Protein AF-A0A4P8RDY7-F1 (afdb_monomer)

Structure (mmCIF, N/CA/C/O backbone):
data_AF-A0A4P8RDY7-F1
#
_entry.id   AF-A0A4P8RDY7-F1
#
loop_
_atom_site.group_PDB
_atom_site.id
_atom_site.type_symbol
_atom_site.label_atom_id
_atom_site.label_alt_id
_atom_site.label_comp_id
_atom_site.label_asym_id
_atom_site.label_entity_id
_atom_site.label_seq_id
_atom_site.pdbx_PDB_ins_code
_atom_site.Cartn_x
_atom_site.Cartn_y
_atom_site.Cartn_z
_atom_site.occupancy
_atom_site.B_iso_or_equiv
_atom_site.auth_seq_id
_atom_site.auth_comp_id
_atom_site.auth_asym_id
_atom_site.auth_atom_id
_atom_site.pdbx_PDB_model_num
ATOM 1 N N . MET A 1 1 ? -12.436 -9.419 9.525 1.00 84.31 1 MET A N 1
ATOM 2 C CA . MET A 1 1 ? -11.396 -9.174 10.546 1.00 84.31 1 MET A CA 1
ATOM 3 C C . MET A 1 1 ? -10.817 -7.815 10.219 1.00 84.31 1 MET A C 1
ATOM 5 O O . MET A 1 1 ? -10.562 -7.610 9.040 1.00 84.31 1 MET A O 1
ATOM 9 N N . ASN A 1 2 ? -10.721 -6.899 11.181 1.00 93.75 2 ASN A N 1
ATOM 10 C CA . ASN A 1 2 ? -10.199 -5.550 10.924 1.00 93.75 2 ASN A CA 1
ATOM 11 C C . ASN A 1 2 ? -8.663 -5.511 11.076 1.00 93.75 2 ASN A C 1
ATOM 13 O O . ASN A 1 2 ? -8.041 -6.533 11.393 1.00 93.75 2 ASN A O 1
ATOM 17 N N . ALA A 1 3 ? -8.035 -4.361 10.834 1.00 96.31 3 ALA A N 1
ATOM 18 C CA . ALA A 1 3 ? -6.581 -4.230 10.882 1.00 96.31 3 ALA A CA 1
ATOM 19 C C . ALA A 1 3 ? -6.008 -4.421 12.287 1.00 96.31 3 ALA A C 1
ATOM 21 O O . ALA A 1 3 ? -4.951 -5.036 12.434 1.00 96.31 3 ALA A O 1
ATOM 22 N N . VAL A 1 4 ? -6.700 -3.940 13.321 1.00 97.19 4 VAL A N 1
ATOM 23 C CA . VAL A 1 4 ? -6.262 -4.092 14.717 1.00 97.19 4 VAL A CA 1
ATOM 24 C C . VAL A 1 4 ? -6.265 -5.564 15.138 1.00 97.19 4 VAL A C 1
ATOM 26 O O . VAL A 1 4 ? -5.291 -6.037 15.734 1.00 97.19 4 VAL A O 1
ATOM 29 N N . ASP A 1 5 ? -7.313 -6.310 14.779 1.00 97.19 5 ASP A N 1
ATOM 30 C CA . ASP A 1 5 ? -7.405 -7.752 15.011 1.00 97.19 5 ASP A CA 1
ATOM 31 C C . ASP A 1 5 ? -6.258 -8.485 14.306 1.00 97.19 5 ASP A C 1
ATOM 33 O O . ASP A 1 5 ? -5.585 -9.320 14.915 1.00 97.19 5 ASP A O 1
ATOM 37 N N . LEU A 1 6 ? -5.992 -8.148 13.038 1.00 97.06 6 LEU A N 1
ATOM 38 C CA . LEU A 1 6 ? -4.882 -8.732 12.289 1.00 97.06 6 LEU A CA 1
ATOM 39 C C . LEU A 1 6 ? -3.544 -8.419 12.967 1.00 97.06 6 LEU A C 1
ATOM 41 O O . LEU A 1 6 ? -2.770 -9.339 13.246 1.00 97.06 6 LEU A O 1
ATOM 45 N N . ALA A 1 7 ? -3.293 -7.151 13.300 1.00 96.25 7 ALA A N 1
ATOM 46 C CA . ALA A 1 7 ? -2.082 -6.721 13.984 1.00 96.25 7 ALA A CA 1
ATOM 47 C C . ALA A 1 7 ? -1.852 -7.518 15.271 1.00 96.25 7 ALA A C 1
ATOM 49 O O . ALA A 1 7 ? -0.739 -7.994 15.491 1.00 96.25 7 ALA A O 1
ATOM 50 N N . ALA A 1 8 ? -2.892 -7.758 16.079 1.00 96.62 8 ALA A N 1
ATOM 51 C CA . ALA A 1 8 ? -2.819 -8.558 17.307 1.00 96.62 8 ALA A CA 1
ATOM 52 C C . ALA A 1 8 ? -2.339 -10.010 17.084 1.00 96.62 8 ALA A C 1
ATOM 54 O O . ALA A 1 8 ? -1.744 -10.617 17.984 1.00 96.62 8 ALA A O 1
ATOM 55 N N . THR A 1 9 ? -2.549 -10.565 15.887 1.00 96.75 9 THR A N 1
ATOM 56 C CA . THR A 1 9 ? -2.136 -11.934 15.536 1.00 96.75 9 THR A CA 1
ATOM 57 C C . THR A 1 9 ? -0.706 -12.038 15.008 1.00 96.75 9 THR A C 1
ATOM 59 O O . THR A 1 9 ? -0.113 -13.110 15.132 1.00 96.75 9 THR A O 1
ATOM 62 N N . ILE A 1 10 ? -0.125 -10.949 14.491 1.00 95.44 10 ILE A N 1
ATOM 63 C CA . ILE A 1 10 ? 1.242 -10.928 13.948 1.00 95.44 10 ILE A CA 1
ATOM 64 C C . ILE A 1 10 ? 2.253 -11.292 15.046 1.00 95.44 10 ILE A C 1
ATOM 66 O O . ILE A 1 10 ? 2.178 -10.782 16.171 1.00 95.44 10 ILE A O 1
ATOM 70 N N . ARG A 1 11 ? 3.177 -12.211 14.736 1.00 94.00 11 ARG A N 1
ATOM 71 C CA . ARG A 1 11 ? 4.211 -12.727 15.660 1.00 94.00 11 ARG A CA 1
ATOM 72 C C . ARG A 1 11 ? 5.643 -12.458 15.206 1.00 94.00 11 ARG A C 1
ATOM 74 O O . ARG A 1 11 ? 6.556 -12.657 16.001 1.00 94.00 11 ARG A O 1
ATOM 81 N N . GLU A 1 12 ? 5.820 -12.020 13.968 1.00 92.69 12 GLU A N 1
ATOM 82 C CA . GLU A 1 12 ? 7.115 -11.705 13.373 1.00 92.69 12 GLU A CA 1
ATOM 83 C C . GLU A 1 12 ? 7.190 -10.202 13.068 1.00 92.69 12 GLU A C 1
ATOM 85 O O . GLU A 1 12 ? 6.142 -9.579 12.862 1.00 92.69 12 GLU A O 1
ATOM 90 N N . PRO A 1 13 ? 8.394 -9.604 13.064 1.00 92.31 13 PRO A N 1
ATOM 91 C CA . PRO A 1 13 ? 8.565 -8.208 12.683 1.00 92.31 13 PRO A CA 1
ATOM 92 C C . PRO A 1 13 ? 8.046 -7.919 11.268 1.00 92.31 13 PRO A C 1
ATOM 94 O O . PRO A 1 13 ? 8.245 -8.697 10.337 1.00 92.31 13 PRO A O 1
ATOM 97 N N . VAL A 1 14 ? 7.392 -6.771 11.104 1.00 90.50 14 VAL A N 1
ATOM 98 C CA . VAL A 1 14 ? 6.945 -6.249 9.812 1.00 90.50 14 VAL A CA 1
ATOM 99 C C . VAL A 1 14 ? 8.075 -5.415 9.217 1.00 90.50 14 VAL A C 1
ATOM 101 O O . VAL A 1 14 ? 8.273 -4.263 9.598 1.00 90.50 14 VAL A O 1
ATOM 104 N N . GLU A 1 15 ? 8.825 -6.016 8.295 1.00 83.50 15 GLU A N 1
ATOM 105 C CA . GLU A 1 15 ? 10.023 -5.406 7.690 1.00 83.50 15 GLU A CA 1
ATOM 106 C C . GLU A 1 15 ? 9.804 -4.947 6.238 1.00 83.50 15 GLU A C 1
ATOM 108 O O . GLU A 1 15 ? 10.553 -4.113 5.735 1.00 83.50 15 GLU A O 1
ATOM 113 N N . HIS A 1 16 ? 8.749 -5.439 5.580 1.00 83.12 16 HIS A N 1
ATOM 114 C CA . HIS A 1 16 ? 8.465 -5.186 4.165 1.00 83.12 16 HIS A CA 1
ATOM 115 C C . HIS A 1 16 ? 7.081 -4.568 3.950 1.00 83.12 16 HIS A C 1
ATOM 117 O O . HIS A 1 16 ? 6.163 -4.738 4.762 1.00 83.12 16 HIS A O 1
ATOM 123 N N . PHE A 1 17 ? 6.918 -3.896 2.806 1.00 84.19 17 PHE A N 1
ATOM 124 C CA . PHE A 1 17 ? 5.651 -3.287 2.399 1.00 84.19 17 PHE A CA 1
ATOM 125 C C . PHE A 1 17 ? 4.498 -4.293 2.327 1.00 84.19 17 PHE A C 1
ATOM 127 O O . PHE A 1 17 ? 3.378 -3.920 2.649 1.00 84.19 17 PHE A O 1
ATOM 134 N N . ASP A 1 18 ? 4.758 -5.567 2.024 1.00 87.19 18 ASP A N 1
ATOM 135 C CA . ASP A 1 18 ? 3.726 -6.612 1.991 1.00 87.19 18 ASP A CA 1
ATOM 136 C C . ASP A 1 18 ? 3.009 -6.786 3.341 1.00 87.19 18 ASP A C 1
ATOM 138 O O . ASP A 1 18 ? 1.788 -6.942 3.393 1.00 87.19 18 ASP A O 1
ATOM 142 N N . GLY A 1 19 ? 3.747 -6.708 4.454 1.00 89.25 19 GLY A N 1
ATOM 143 C CA . GLY A 1 19 ? 3.155 -6.801 5.791 1.00 89.25 19 GLY A CA 1
ATOM 144 C C . GLY A 1 19 ? 2.307 -5.574 6.136 1.00 89.25 19 GLY A C 1
ATOM 145 O O . GLY A 1 19 ? 1.238 -5.704 6.731 1.00 89.25 19 GLY A O 1
ATOM 146 N N . LEU A 1 20 ? 2.740 -4.388 5.702 1.00 91.88 20 LEU A N 1
ATOM 147 C CA . LEU A 1 20 ? 1.980 -3.144 5.849 1.00 91.88 20 LEU A CA 1
ATOM 148 C C . LEU A 1 20 ? 0.723 -3.128 4.958 1.00 91.88 20 LEU A C 1
ATOM 150 O O . LEU A 1 20 ? -0.351 -2.728 5.406 1.00 91.88 20 LEU A O 1
ATOM 154 N N . ALA A 1 21 ? 0.826 -3.641 3.734 1.00 93.25 21 ALA A N 1
ATOM 155 C CA . ALA A 1 21 ? -0.289 -3.809 2.809 1.00 93.25 21 ALA A CA 1
ATOM 156 C C . ALA A 1 21 ? -1.329 -4.810 3.332 1.00 93.25 21 ALA A C 1
ATOM 158 O O . ALA A 1 21 ? -2.526 -4.600 3.148 1.00 93.25 21 ALA A O 1
ATOM 159 N N . ALA A 1 22 ? -0.912 -5.867 4.038 1.00 94.00 22 ALA A N 1
ATOM 160 C CA . ALA A 1 22 ? -1.840 -6.800 4.680 1.00 94.00 22 ALA A CA 1
ATOM 161 C C . ALA A 1 22 ? -2.676 -6.124 5.782 1.00 94.00 22 ALA A C 1
ATOM 163 O O . ALA A 1 22 ? -3.886 -6.349 5.860 1.00 94.00 22 ALA A O 1
ATOM 164 N N . VAL A 1 23 ? -2.052 -5.265 6.596 1.00 95.44 23 VAL A N 1
ATOM 165 C CA . VAL A 1 23 ? -2.746 -4.440 7.602 1.00 95.44 23 VAL A CA 1
ATOM 166 C C . VAL A 1 23 ? -3.755 -3.513 6.927 1.00 95.44 23 VAL A C 1
ATOM 168 O O . VAL A 1 23 ? -4.916 -3.467 7.329 1.00 95.44 23 VAL A O 1
ATOM 171 N N . GLU A 1 24 ? -3.350 -2.831 5.860 1.00 95.38 24 GLU A N 1
ATOM 172 C CA . GLU A 1 24 ? -4.231 -1.928 5.118 1.00 95.38 24 GLU A CA 1
ATOM 173 C C . GLU A 1 24 ? -5.399 -2.663 4.443 1.00 95.38 24 GLU A C 1
ATOM 175 O O . GLU A 1 24 ? -6.540 -2.209 4.510 1.00 95.38 24 GLU A O 1
ATOM 180 N N . ARG A 1 25 ? -5.156 -3.850 3.877 1.00 95.81 25 ARG A N 1
ATOM 181 C CA . ARG A 1 25 ? -6.206 -4.708 3.312 1.00 95.81 25 ARG A CA 1
ATOM 182 C C . ARG A 1 25 ? -7.238 -5.108 4.365 1.00 95.81 25 ARG A C 1
ATOM 184 O O . ARG A 1 25 ? -8.432 -5.110 4.078 1.00 95.81 25 ARG A O 1
ATOM 191 N N . ALA A 1 26 ? -6.796 -5.415 5.583 1.00 96.31 26 ALA A N 1
ATOM 192 C CA . ALA A 1 26 ? -7.694 -5.728 6.690 1.00 96.31 26 ALA A CA 1
ATOM 193 C C . ALA A 1 26 ? -8.500 -4.505 7.171 1.00 96.31 26 ALA A C 1
ATOM 195 O O . ALA A 1 26 ? -9.663 -4.668 7.535 1.00 96.31 26 ALA A O 1
ATOM 196 N N . ALA A 1 27 ? -7.923 -3.297 7.127 1.00 96.12 27 ALA A N 1
ATOM 197 C CA . ALA A 1 27 ? -8.630 -2.050 7.446 1.00 96.12 27 ALA A CA 1
ATOM 198 C C . ALA A 1 27 ? -9.713 -1.714 6.411 1.00 96.12 27 ALA A C 1
ATOM 200 O O . ALA A 1 27 ? -10.813 -1.286 6.755 1.00 96.12 27 ALA A O 1
ATOM 201 N N . ILE A 1 28 ? -9.388 -1.914 5.134 1.00 94.12 28 ILE A N 1
ATOM 202 C CA . ILE A 1 28 ? -10.288 -1.701 4.000 1.00 94.12 28 ILE A CA 1
ATOM 203 C C . ILE A 1 28 ? -11.438 -2.728 4.008 1.00 94.12 28 ILE A C 1
ATOM 205 O O . ILE A 1 28 ? -12.592 -2.380 3.756 1.00 94.12 28 ILE A O 1
ATOM 209 N N . GLY A 1 29 ? -11.139 -3.989 4.327 1.00 91.25 29 GLY A N 1
ATOM 210 C CA . GLY A 1 29 ? -12.115 -5.077 4.361 1.00 91.25 29 GLY A CA 1
ATOM 211 C C . GLY A 1 29 ? -12.566 -5.565 2.977 1.00 91.25 29 GLY A C 1
ATOM 212 O O . GLY A 1 29 ? -12.093 -5.117 1.936 1.00 91.25 29 GLY A O 1
ATOM 213 N N . ASP A 1 30 ? -13.505 -6.514 2.972 1.00 89.62 30 ASP A N 1
ATOM 214 C CA . ASP A 1 30 ? -13.881 -7.285 1.773 1.00 89.62 30 ASP A CA 1
ATOM 215 C C . ASP A 1 30 ? -15.157 -6.773 1.072 1.00 89.62 30 ASP A C 1
ATOM 217 O O . ASP A 1 30 ? -15.789 -7.499 0.300 1.00 89.62 30 ASP A O 1
ATOM 221 N N . ASP A 1 31 ? -15.592 -5.543 1.365 1.00 91.62 31 ASP A N 1
ATOM 222 C CA . ASP A 1 31 ? -16.745 -4.955 0.678 1.00 91.62 31 ASP A CA 1
ATOM 223 C C . ASP A 1 31 ? -16.392 -4.464 -0.739 1.00 91.62 31 ASP A C 1
ATOM 225 O O . ASP A 1 31 ? -15.233 -4.471 -1.151 1.00 91.62 31 ASP A O 1
ATOM 229 N N . ALA A 1 32 ? -17.395 -4.045 -1.517 1.00 91.81 32 ALA A N 1
ATOM 230 C CA . ALA A 1 32 ? -17.195 -3.647 -2.912 1.00 91.81 32 ALA A CA 1
ATOM 231 C C . ALA A 1 32 ? -16.180 -2.499 -3.094 1.00 91.81 32 ALA A C 1
ATOM 233 O O . ALA A 1 32 ? -15.465 -2.483 -4.094 1.00 91.81 32 ALA A O 1
ATOM 234 N N . ARG A 1 33 ? -16.091 -1.567 -2.135 1.00 92.75 33 ARG A N 1
ATOM 235 C CA . ARG A 1 33 ? -15.122 -0.458 -2.170 1.00 92.75 33 ARG A CA 1
ATOM 236 C C . ARG A 1 33 ? -13.714 -0.994 -1.973 1.00 92.75 33 ARG A C 1
ATOM 238 O O . ARG A 1 33 ? -12.799 -0.586 -2.683 1.00 92.75 33 ARG A O 1
ATOM 245 N N . GLY A 1 34 ? -13.565 -1.924 -1.034 1.00 93.12 34 GLY A N 1
ATOM 246 C CA . GLY A 1 34 ? -12.289 -2.563 -0.759 1.00 93.12 34 GLY A CA 1
ATOM 247 C C . GLY A 1 34 ? -11.808 -3.474 -1.877 1.00 93.12 34 GLY A C 1
ATOM 248 O O . GLY A 1 34 ? -10.643 -3.412 -2.268 1.00 93.12 34 GLY A O 1
ATOM 249 N N . ALA A 1 35 ? -12.723 -4.242 -2.468 1.00 94.62 35 ALA A N 1
ATOM 250 C CA . ALA A 1 35 ? -12.442 -5.065 -3.637 1.00 94.62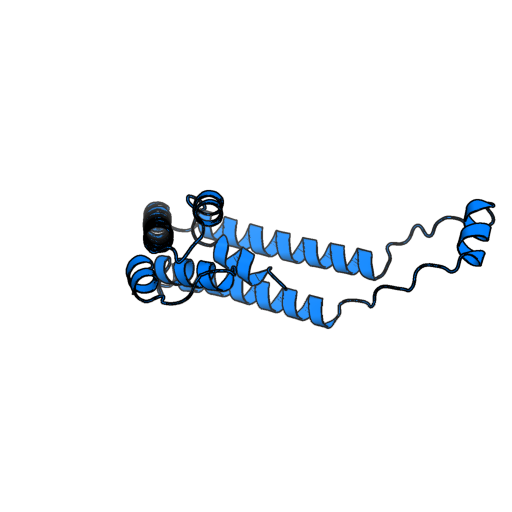 35 ALA A CA 1
ATOM 251 C C . ALA A 1 35 ? -11.926 -4.232 -4.825 1.00 94.62 35 ALA A C 1
ATOM 253 O O . ALA A 1 35 ? -11.044 -4.689 -5.549 1.00 94.62 35 ALA A O 1
ATOM 254 N N . GLU A 1 36 ? -12.431 -3.008 -5.011 1.00 96.38 36 GLU A N 1
ATOM 255 C CA . GLU A 1 36 ? -11.958 -2.095 -6.058 1.00 96.38 36 GLU A CA 1
ATOM 256 C C . GLU A 1 36 ? -10.518 -1.619 -5.807 1.00 96.38 36 GLU A C 1
ATOM 258 O O . GLU A 1 36 ? -9.688 -1.723 -6.709 1.00 96.38 36 GLU A O 1
ATOM 263 N N . ALA A 1 37 ? -10.183 -1.179 -4.587 1.00 96.38 37 ALA A N 1
ATOM 264 C CA . ALA A 1 37 ? -8.809 -0.790 -4.238 1.00 96.38 37 ALA A CA 1
ATOM 265 C C . ALA A 1 37 ? -7.813 -1.942 -4.426 1.00 96.38 37 ALA A C 1
ATOM 267 O O . ALA A 1 37 ? -6.728 -1.759 -4.978 1.00 96.38 37 ALA A O 1
ATOM 268 N N . ILE A 1 38 ? -8.207 -3.146 -4.007 1.00 95.44 38 ILE A N 1
ATOM 269 C CA . ILE A 1 38 ? -7.418 -4.365 -4.193 1.00 95.44 38 ILE A CA 1
ATOM 270 C C . ILE A 1 38 ? -7.190 -4.637 -5.682 1.00 95.44 38 ILE A C 1
ATOM 272 O O . ILE A 1 38 ? -6.062 -4.903 -6.080 1.00 95.44 38 ILE A O 1
ATOM 276 N N . ALA A 1 39 ? -8.230 -4.530 -6.513 1.00 96.88 39 ALA A N 1
ATOM 277 C CA . ALA A 1 39 ? -8.106 -4.759 -7.949 1.00 96.88 39 ALA A CA 1
ATOM 278 C C . ALA A 1 39 ? -7.167 -3.747 -8.629 1.00 96.88 39 ALA A C 1
ATOM 280 O O . ALA A 1 39 ? -6.425 -4.124 -9.536 1.00 96.88 39 ALA A O 1
ATOM 281 N N . ILE A 1 40 ? -7.164 -2.483 -8.185 1.00 97.62 40 ILE A N 1
ATOM 282 C CA . ILE A 1 40 ? -6.217 -1.461 -8.663 1.00 97.62 40 ILE A CA 1
ATOM 283 C C . ILE A 1 40 ? -4.777 -1.866 -8.314 1.00 97.62 40 ILE A C 1
ATOM 285 O O . ILE A 1 40 ? -3.907 -1.847 -9.185 1.00 97.62 40 ILE A O 1
ATOM 289 N N . ALA A 1 41 ? -4.528 -2.281 -7.068 1.00 96.31 41 ALA A N 1
ATOM 290 C CA . ALA A 1 41 ? -3.204 -2.718 -6.627 1.00 96.31 41 ALA A CA 1
ATOM 291 C C . ALA A 1 41 ? -2.735 -3.999 -7.344 1.00 96.31 41 ALA A C 1
ATOM 293 O O . ALA A 1 41 ? -1.586 -4.077 -7.777 1.00 96.31 41 ALA A O 1
ATOM 294 N N . ASP A 1 42 ? -3.626 -4.973 -7.545 1.00 95.94 42 ASP A N 1
ATOM 295 C CA . ASP A 1 42 ? -3.327 -6.208 -8.279 1.00 95.94 42 ASP A CA 1
ATOM 296 C C . ASP A 1 42 ? -2.983 -5.915 -9.750 1.00 95.94 42 ASP A C 1
ATOM 298 O O . ASP A 1 42 ? -2.033 -6.485 -10.295 1.00 95.94 42 ASP A O 1
ATOM 302 N N . ALA A 1 43 ? -3.707 -4.988 -10.391 1.00 97.31 43 ALA A N 1
ATOM 303 C CA . ALA A 1 43 ? -3.412 -4.545 -11.752 1.00 97.31 43 ALA A CA 1
ATOM 304 C C . ALA A 1 43 ? -2.047 -3.844 -11.845 1.00 97.31 43 ALA A C 1
ATOM 306 O O . ALA A 1 43 ? -1.277 -4.129 -12.764 1.00 97.31 43 ALA A O 1
ATOM 307 N N . ALA A 1 44 ? -1.718 -2.983 -10.875 1.00 95.88 44 ALA A N 1
ATOM 308 C CA . ALA A 1 44 ? -0.407 -2.346 -10.789 1.00 95.88 44 ALA A CA 1
ATOM 309 C C . ALA A 1 44 ? 0.710 -3.389 -10.616 1.00 95.88 44 ALA A C 1
ATOM 311 O O . ALA A 1 44 ? 1.673 -3.383 -11.383 1.00 95.88 44 ALA A O 1
ATOM 312 N N . LYS A 1 45 ? 0.546 -4.351 -9.693 1.00 94.94 45 LYS A N 1
ATOM 313 C CA . LYS A 1 45 ? 1.524 -5.429 -9.476 1.00 94.94 45 LYS A CA 1
ATOM 314 C C . LYS A 1 45 ? 1.744 -6.242 -10.748 1.00 94.94 45 LYS A C 1
ATOM 316 O O . LYS A 1 45 ? 2.890 -6.504 -11.108 1.00 94.94 45 LYS A O 1
ATOM 321 N N . ALA A 1 46 ? 0.669 -6.619 -11.440 1.00 96.12 46 ALA A N 1
ATOM 322 C CA . ALA A 1 46 ? 0.753 -7.358 -12.697 1.00 96.12 46 ALA A CA 1
ATOM 323 C C . ALA A 1 46 ? 1.527 -6.570 -13.768 1.00 96.12 46 ALA A C 1
ATOM 325 O O . ALA A 1 46 ? 2.476 -7.103 -14.345 1.00 96.12 46 ALA A O 1
ATOM 326 N N . ALA A 1 47 ? 1.192 -5.291 -13.971 1.00 95.06 47 ALA A N 1
ATOM 327 C CA . ALA A 1 47 ? 1.872 -4.429 -14.936 1.00 95.06 47 ALA A CA 1
ATOM 328 C C . ALA A 1 47 ? 3.369 -4.276 -14.627 1.00 95.06 47 ALA A C 1
ATOM 330 O O . ALA A 1 47 ? 4.208 -4.354 -15.530 1.00 95.06 47 ALA A O 1
ATOM 331 N N . THR A 1 48 ? 3.739 -4.108 -13.354 1.00 92.69 48 THR A N 1
ATOM 332 C CA . THR A 1 48 ? 5.156 -3.986 -13.009 1.00 92.69 48 THR A CA 1
ATOM 333 C C . THR A 1 48 ? 5.909 -5.314 -13.113 1.00 92.69 48 THR A C 1
ATOM 335 O O . THR A 1 48 ? 7.055 -5.322 -13.561 1.00 92.69 48 THR A O 1
ATOM 338 N N . LEU A 1 49 ? 5.286 -6.453 -12.787 1.00 93.19 49 LEU A N 1
ATOM 339 C CA . LEU A 1 49 ? 5.891 -7.775 -13.008 1.00 93.19 49 LEU A CA 1
ATOM 340 C C . LEU A 1 49 ? 6.153 -8.039 -14.499 1.00 93.19 49 LEU A C 1
ATOM 342 O O . LEU A 1 49 ? 7.221 -8.541 -14.857 1.00 93.19 49 LEU A O 1
ATOM 346 N N . GLU A 1 50 ? 5.222 -7.654 -15.376 1.00 93.12 50 GLU A N 1
ATOM 347 C CA . GLU A 1 50 ? 5.413 -7.725 -16.830 1.00 93.12 50 GLU A CA 1
ATOM 348 C C . GLU A 1 50 ? 6.577 -6.843 -17.303 1.00 93.12 50 GLU A C 1
ATOM 350 O O . GLU A 1 50 ? 7.373 -7.266 -18.146 1.00 93.12 50 GLU A O 1
ATOM 355 N N . LEU A 1 51 ? 6.722 -5.636 -16.743 1.00 90.81 51 LEU A N 1
ATOM 356 C CA . LEU A 1 51 ? 7.856 -4.746 -17.012 1.00 90.81 51 LEU A CA 1
ATOM 357 C C . LEU A 1 51 ? 9.187 -5.345 -16.559 1.00 90.81 51 LEU A C 1
ATOM 359 O O . LEU A 1 51 ? 10.162 -5.319 -17.311 1.00 90.81 51 LEU A O 1
ATOM 363 N N . LEU A 1 52 ? 9.248 -5.913 -15.359 1.00 89.56 52 LEU A N 1
ATOM 364 C CA . LEU A 1 52 ? 10.480 -6.494 -14.823 1.00 89.56 52 LEU A CA 1
ATOM 365 C C . LEU A 1 52 ? 10.940 -7.711 -15.612 1.00 89.56 52 LEU A C 1
ATOM 367 O O . LEU A 1 52 ? 12.138 -7.862 -15.852 1.00 89.56 52 LEU A O 1
ATOM 371 N N . ALA A 1 53 ? 10.003 -8.538 -16.080 1.00 91.38 53 ALA A N 1
ATOM 372 C CA . ALA A 1 53 ? 10.309 -9.699 -16.911 1.00 91.38 53 ALA A CA 1
ATOM 373 C C . ALA A 1 53 ? 11.012 -9.326 -18.230 1.00 91.38 53 ALA A C 1
ATOM 375 O O . ALA A 1 53 ? 11.747 -10.141 -18.789 1.00 91.38 53 ALA A O 1
ATOM 376 N N . ARG A 1 54 ? 10.817 -8.094 -18.720 1.00 91.38 54 ARG A N 1
ATOM 377 C CA . ARG A 1 54 ? 11.451 -7.557 -19.937 1.00 91.38 54 ARG A CA 1
ATOM 378 C C . ARG A 1 54 ? 12.533 -6.512 -19.665 1.00 91.38 54 ARG A C 1
ATOM 380 O O . ARG A 1 54 ? 12.941 -5.821 -20.599 1.00 91.38 54 ARG A O 1
ATOM 387 N N . ARG A 1 55 ? 13.007 -6.394 -18.417 1.00 89.81 55 ARG A N 1
ATOM 388 C CA . ARG A 1 55 ? 14.058 -5.443 -18.046 1.00 89.81 55 ARG A CA 1
ATOM 389 C C . ARG A 1 55 ? 15.312 -5.671 -18.904 1.00 89.81 55 ARG A C 1
ATOM 391 O O . ARG A 1 55 ? 15.881 -6.764 -18.861 1.00 89.81 55 ARG A O 1
ATOM 398 N N . PRO A 1 56 ? 15.781 -4.661 -19.657 1.00 87.81 56 PRO A N 1
ATOM 399 C CA . PRO A 1 56 ? 16.997 -4.789 -20.448 1.00 87.81 56 PRO A CA 1
ATOM 400 C C . PRO A 1 56 ? 18.219 -5.054 -19.567 1.00 87.81 56 PRO A C 1
ATOM 402 O O . PRO A 1 56 ? 18.370 -4.467 -18.492 1.00 87.81 56 PRO A O 1
ATOM 405 N N . GLU A 1 57 ? 19.141 -5.890 -20.046 1.00 81.44 57 GLU A N 1
ATOM 406 C CA . GLU A 1 57 ? 20.441 -6.034 -19.396 1.00 81.44 57 GLU A CA 1
ATOM 407 C C . GLU A 1 57 ? 21.173 -4.688 -19.373 1.00 81.44 57 GLU A C 1
ATOM 409 O O . GLU A 1 57 ? 21.198 -3.937 -20.355 1.00 81.44 57 GLU A O 1
ATOM 414 N N . ARG A 1 58 ? 21.823 -4.391 -18.245 1.00 71.00 58 ARG A N 1
ATOM 415 C CA . ARG A 1 58 ? 22.659 -3.198 -18.127 1.00 71.00 58 ARG A CA 1
ATOM 416 C C . ARG A 1 58 ? 23.823 -3.343 -19.106 1.00 71.00 58 ARG A C 1
ATOM 418 O O . ARG A 1 58 ? 24.717 -4.160 -18.889 1.00 71.00 58 ARG A O 1
ATOM 425 N N . ALA A 1 59 ? 23.814 -2.558 -20.183 1.00 61.62 59 ALA A N 1
ATOM 426 C CA . ALA A 1 59 ? 24.881 -2.614 -21.172 1.00 61.62 59 ALA A CA 1
ATOM 427 C C . ALA A 1 59 ? 26.248 -2.386 -20.489 1.00 61.62 59 ALA A C 1
ATOM 429 O O . ALA A 1 59 ? 2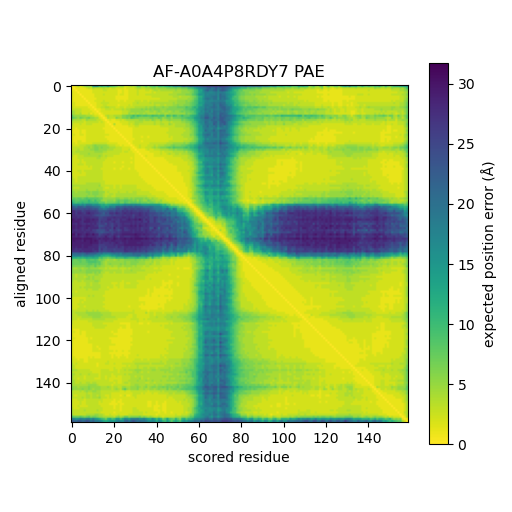6.375 -1.493 -19.640 1.00 61.62 59 ALA A O 1
ATOM 430 N N . PRO A 1 60 ? 27.287 -3.171 -20.829 1.00 58.94 60 PRO A N 1
ATOM 431 C CA . PRO A 1 60 ? 28.604 -2.998 -20.238 1.00 58.94 60 PRO A CA 1
ATOM 432 C C . PRO A 1 60 ? 29.126 -1.587 -20.519 1.00 58.94 60 PRO A C 1
ATOM 434 O O . PRO A 1 60 ? 29.013 -1.077 -21.638 1.00 58.94 60 PRO A O 1
ATOM 437 N N . ARG A 1 61 ? 29.724 -0.958 -19.496 1.00 57.41 61 ARG A N 1
ATOM 438 C CA . ARG A 1 61 ? 30.344 0.368 -19.626 1.00 57.41 61 ARG A CA 1
ATOM 439 C C . ARG A 1 61 ? 31.275 0.385 -20.849 1.00 57.41 61 ARG A C 1
ATOM 441 O O . ARG A 1 61 ? 32.050 -0.561 -21.028 1.00 57.41 61 ARG A O 1
ATOM 448 N N . PRO A 1 62 ? 31.236 1.438 -21.686 1.00 56.06 62 PRO A N 1
ATOM 449 C CA . PRO A 1 62 ? 32.086 1.510 -22.864 1.00 56.06 62 PRO A CA 1
ATOM 450 C C . PRO A 1 62 ? 33.555 1.377 -22.459 1.00 56.06 62 PRO A C 1
ATOM 452 O O . PRO A 1 62 ? 34.007 1.975 -21.482 1.00 56.06 62 PRO A O 1
ATOM 455 N N . SER A 1 63 ? 34.310 0.576 -23.216 1.00 59.44 63 SER A N 1
ATOM 456 C CA . SER A 1 63 ? 35.730 0.366 -22.936 1.00 59.44 63 SER A CA 1
ATOM 457 C C . SER A 1 63 ? 36.493 1.703 -22.945 1.00 59.44 63 SER A C 1
ATOM 459 O O . SER A 1 63 ? 36.135 2.611 -23.707 1.00 59.44 63 SER A O 1
ATOM 461 N N . PRO A 1 64 ? 37.592 1.839 -22.179 1.00 59.41 64 PRO A N 1
ATOM 462 C CA . PRO A 1 64 ? 38.360 3.086 -22.105 1.00 59.41 64 PRO A CA 1
ATOM 463 C C . PRO A 1 64 ? 38.805 3.642 -23.471 1.00 59.41 64 PRO A C 1
ATOM 465 O O . PRO A 1 64 ? 38.991 4.847 -23.614 1.00 59.41 64 PRO A O 1
ATOM 468 N N . LYS A 1 65 ? 38.955 2.786 -24.497 1.00 61.28 65 LYS A N 1
ATOM 469 C CA . LYS A 1 65 ? 39.264 3.202 -25.877 1.00 61.28 65 LYS A CA 1
ATOM 470 C C . LYS A 1 65 ? 38.102 3.940 -26.555 1.00 61.28 65 LYS A C 1
ATOM 472 O O . LYS A 1 65 ? 38.350 4.926 -27.241 1.00 61.28 65 LYS A O 1
ATOM 477 N N . ARG A 1 66 ? 36.854 3.503 -26.347 1.00 59.31 66 ARG A N 1
ATOM 478 C CA . ARG A 1 66 ? 35.651 4.183 -26.866 1.00 59.31 66 ARG A CA 1
ATOM 479 C C . ARG A 1 66 ? 35.413 5.517 -26.162 1.00 59.31 66 ARG A C 1
ATOM 481 O O . ARG A 1 66 ? 35.101 6.503 -26.818 1.00 59.31 66 ARG A O 1
ATOM 488 N N . TRP A 1 67 ? 35.662 5.565 -24.853 1.00 59.81 67 TRP A N 1
ATOM 489 C CA . TRP A 1 67 ? 35.552 6.795 -24.067 1.00 59.81 67 TRP A CA 1
ATOM 490 C C . TRP A 1 67 ? 36.567 7.867 -24.500 1.00 59.81 67 TRP A C 1
ATOM 492 O O . TRP A 1 67 ? 36.216 9.038 -24.616 1.00 59.81 67 TRP A O 1
ATOM 502 N N . ARG A 1 68 ? 37.803 7.467 -24.846 1.00 61.62 68 ARG A N 1
ATOM 503 C CA . ARG A 1 68 ? 38.803 8.382 -25.430 1.00 61.62 68 ARG A CA 1
ATOM 504 C C . ARG A 1 68 ? 38.383 8.928 -26.797 1.00 61.62 68 ARG A C 1
ATOM 506 O O . ARG A 1 68 ? 38.590 10.106 -27.041 1.00 61.62 68 ARG A O 1
ATOM 513 N N . GLY A 1 69 ? 37.789 8.110 -27.670 1.00 60.44 69 GLY A N 1
ATOM 514 C CA . GLY A 1 69 ? 37.279 8.575 -28.971 1.00 60.44 69 GLY A CA 1
ATOM 515 C C . GLY A 1 69 ? 36.154 9.613 -28.843 1.00 60.44 69 GLY A C 1
ATOM 516 O O . GLY A 1 69 ? 36.119 10.576 -29.605 1.00 60.44 69 GLY A O 1
ATOM 517 N N . TRP A 1 70 ? 35.292 9.456 -27.833 1.00 58.25 70 TRP A N 1
ATOM 518 C CA . TRP A 1 70 ? 34.234 10.412 -27.490 1.00 58.25 70 TRP A CA 1
ATOM 519 C C . TRP A 1 70 ? 34.786 11.727 -26.907 1.00 58.25 70 TRP A C 1
ATOM 521 O O . TRP A 1 70 ? 34.447 12.801 -27.395 1.00 58.25 70 TRP A O 1
ATOM 531 N N . LEU A 1 71 ? 35.716 11.661 -25.943 1.00 61.12 71 LEU A N 1
ATOM 532 C CA . LEU A 1 71 ? 36.393 12.840 -25.368 1.00 61.12 71 LEU A CA 1
ATOM 533 C C . LEU A 1 71 ? 37.197 13.649 -26.395 1.00 61.12 71 LEU A C 1
ATOM 535 O O . LEU A 1 71 ? 37.349 14.857 -26.245 1.00 61.12 71 LEU A O 1
ATOM 539 N N . LEU A 1 72 ? 37.711 12.988 -27.433 1.00 73.19 72 LEU A N 1
ATOM 540 C CA . LEU A 1 72 ? 38.439 13.621 -28.536 1.00 73.19 72 LEU A CA 1
ATOM 541 C C . LEU A 1 72 ? 37.507 14.198 -29.620 1.00 73.19 72 LEU A C 1
ATOM 543 O O . LEU A 1 72 ? 37.991 14.596 -30.678 1.00 73.19 72 LEU A O 1
ATOM 547 N N . GLY A 1 73 ? 36.189 14.234 -29.383 1.00 58.12 73 GLY A N 1
ATOM 548 C CA . GLY A 1 73 ? 35.209 14.860 -30.275 1.00 58.12 73 GLY A CA 1
ATOM 549 C C . GLY A 1 73 ? 34.991 14.125 -31.600 1.00 58.12 73 GLY A C 1
ATOM 550 O O . GLY A 1 73 ? 34.463 14.711 -32.539 1.00 58.12 73 GLY A O 1
ATOM 551 N N . GLN A 1 74 ? 35.399 12.854 -31.705 1.00 58.12 74 GLN A N 1
ATOM 552 C CA . GLN A 1 74 ? 35.286 12.082 -32.951 1.00 58.12 74 GLN A CA 1
ATOM 553 C C . GLN A 1 74 ? 33.921 11.395 -33.125 1.00 58.12 74 GLN A C 1
ATOM 555 O O . GLN A 1 74 ? 33.649 10.840 -34.187 1.00 58.12 74 GLN A O 1
ATOM 560 N N . GLN A 1 75 ? 33.055 11.430 -32.105 1.00 54.38 75 GLN A N 1
ATOM 561 C CA . GLN A 1 75 ? 31.671 10.952 -32.160 1.00 54.38 75 GLN A CA 1
ATOM 562 C C . GLN A 1 75 ? 30.761 11.872 -31.344 1.00 54.38 75 GLN A C 1
ATOM 564 O O . GLN A 1 75 ? 31.089 12.214 -30.207 1.00 54.38 75 GLN A O 1
ATOM 569 N N . ALA A 1 76 ? 29.612 12.248 -31.915 1.00 55.91 76 ALA A N 1
ATOM 570 C CA . ALA A 1 76 ? 28.547 12.918 -31.175 1.00 55.91 76 ALA A CA 1
ATOM 571 C C . ALA A 1 76 ? 28.060 12.009 -30.028 1.00 55.91 76 ALA A C 1
ATOM 573 O O . ALA A 1 76 ? 28.046 10.784 -30.202 1.00 55.91 76 ALA A O 1
ATOM 574 N N . PRO A 1 77 ? 27.680 12.558 -28.858 1.00 56.69 77 PRO A N 1
ATOM 575 C CA . PRO A 1 77 ? 27.007 11.755 -27.845 1.00 56.69 77 PRO A CA 1
ATOM 576 C C . PRO A 1 77 ? 25.764 11.105 -28.475 1.00 56.69 77 PRO A C 1
ATOM 578 O O . PRO A 1 77 ? 25.074 11.771 -29.251 1.00 56.69 77 PRO A O 1
ATOM 581 N N . PRO A 1 78 ? 25.475 9.824 -28.190 1.00 58.53 78 PRO A N 1
ATOM 582 C CA . PRO A 1 78 ? 24.208 9.242 -28.601 1.00 58.53 78 PRO A CA 1
ATOM 583 C C . PRO A 1 78 ? 23.084 10.047 -27.938 1.00 58.53 78 PRO A C 1
ATOM 585 O O . PRO A 1 78 ? 22.995 10.109 -26.717 1.00 58.53 78 PRO A O 1
ATOM 588 N N . THR A 1 79 ? 22.282 10.727 -28.753 1.00 63.53 79 THR A N 1
ATOM 589 C CA . THR A 1 79 ? 21.121 11.529 -28.334 1.00 63.53 79 THR A CA 1
ATOM 590 C C . THR A 1 79 ? 19.848 10.702 -28.190 1.00 63.53 79 THR A C 1
ATOM 592 O O . THR A 1 79 ? 18.823 11.230 -27.775 1.00 63.53 79 THR A O 1
ATOM 595 N N . GLU A 1 80 ? 19.884 9.424 -28.567 1.00 71.62 80 GLU A N 1
ATOM 596 C CA . GLU A 1 80 ? 18.737 8.532 -28.440 1.00 71.62 80 GLU A CA 1
ATOM 597 C C . GLU A 1 80 ? 18.734 7.859 -27.062 1.00 71.62 80 GLU A C 1
ATOM 599 O O . GLU A 1 80 ? 19.784 7.357 -26.645 1.00 71.62 80 GLU A O 1
ATOM 604 N N . PRO A 1 81 ? 17.577 7.805 -26.374 1.00 75.94 81 PRO A N 1
ATOM 605 C CA . PRO A 1 81 ? 17.459 7.116 -25.097 1.00 75.94 81 PRO A CA 1
ATOM 606 C C . PRO A 1 81 ? 17.855 5.646 -25.251 1.00 75.94 81 PRO A C 1
ATOM 608 O O . PRO A 1 81 ? 17.530 4.974 -26.244 1.00 75.94 81 PRO A O 1
ATOM 611 N N . THR A 1 82 ? 18.597 5.139 -24.273 1.00 84.94 82 THR A N 1
ATOM 612 C CA . THR A 1 82 ? 18.996 3.735 -24.242 1.00 84.94 82 THR A CA 1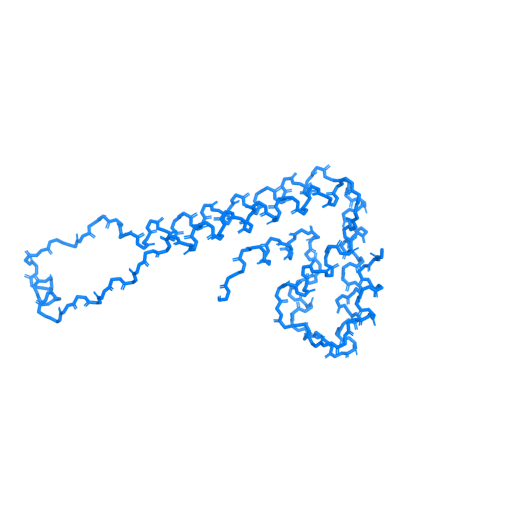
ATOM 613 C C . THR A 1 82 ? 17.768 2.843 -24.018 1.00 84.94 82 THR A C 1
ATOM 615 O O . THR A 1 82 ? 16.714 3.319 -23.599 1.00 84.94 82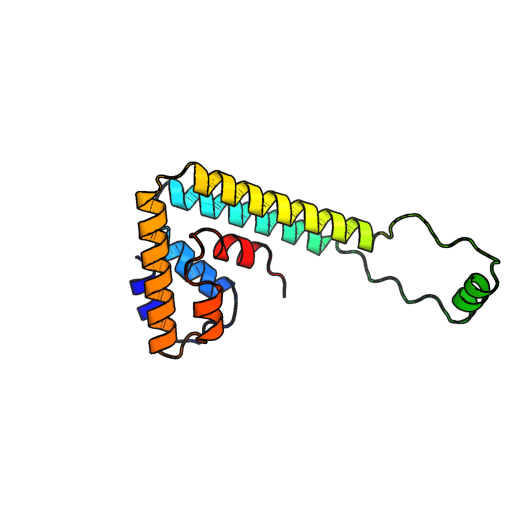 THR A O 1
ATOM 618 N N . PRO A 1 83 ? 17.845 1.532 -24.310 1.00 86.81 83 PRO A N 1
ATOM 619 C CA . PRO A 1 83 ? 16.771 0.610 -23.946 1.00 86.81 83 PRO A CA 1
ATOM 620 C C . PRO A 1 83 ? 16.436 0.644 -22.451 1.00 86.81 83 PRO A C 1
ATOM 622 O O . PRO A 1 83 ? 15.276 0.475 -22.104 1.00 86.81 83 PRO A O 1
ATOM 625 N N . LEU A 1 84 ? 17.435 0.884 -21.591 1.00 86.94 84 LEU A N 1
ATOM 626 C CA . LEU A 1 84 ? 17.222 1.016 -20.153 1.00 86.94 84 LEU A CA 1
ATOM 627 C C . LEU A 1 84 ? 16.472 2.309 -19.818 1.00 86.94 84 LEU A C 1
ATOM 629 O O . LEU A 1 84 ? 15.512 2.231 -19.073 1.00 86.94 84 LEU A O 1
ATOM 633 N N . ASP A 1 85 ? 16.832 3.440 -20.435 1.00 87.56 85 ASP A N 1
ATOM 634 C CA . ASP A 1 85 ? 16.124 4.711 -20.207 1.00 87.56 85 ASP A CA 1
ATOM 635 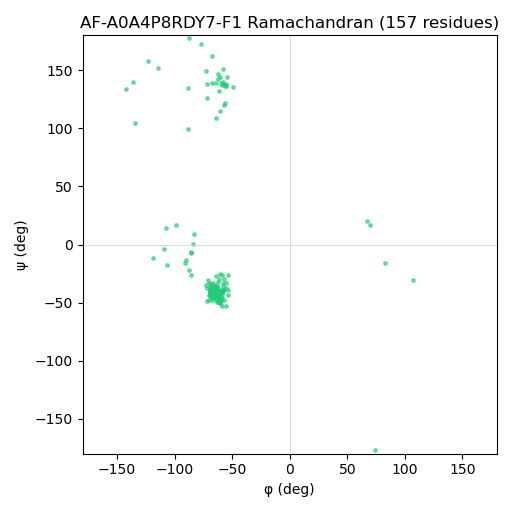C C . ASP A 1 85 ? 14.651 4.608 -20.633 1.00 87.56 85 ASP A C 1
ATOM 637 O O . ASP A 1 85 ? 13.766 5.024 -19.901 1.00 87.56 85 ASP A O 1
ATOM 641 N N . ARG A 1 86 ? 14.365 3.967 -21.779 1.00 89.75 86 ARG A N 1
ATOM 642 C CA . ARG A 1 86 ? 12.974 3.720 -22.203 1.00 89.75 86 ARG A CA 1
ATOM 643 C C . ARG A 1 86 ? 12.224 2.801 -21.239 1.00 89.75 86 ARG A C 1
ATOM 645 O O . ARG A 1 86 ? 11.027 2.958 -21.058 1.00 89.75 86 ARG A O 1
ATOM 652 N N . TRP A 1 87 ? 12.908 1.810 -20.672 1.00 92.06 87 TRP A N 1
ATOM 653 C CA . TRP A 1 87 ? 12.306 0.915 -19.688 1.00 92.06 87 TRP A CA 1
ATOM 654 C C . TRP A 1 87 ? 12.015 1.648 -18.373 1.00 92.06 87 TRP A C 1
ATOM 656 O O . TRP A 1 87 ? 10.938 1.453 -17.822 1.00 92.06 87 TRP A O 1
ATOM 666 N N . ASP A 1 88 ? 12.926 2.513 -17.918 1.00 89.12 88 ASP A N 1
ATOM 667 C CA . ASP A 1 88 ? 12.717 3.378 -16.751 1.00 89.12 88 ASP A CA 1
ATOM 668 C C . ASP A 1 88 ? 11.520 4.328 -16.995 1.00 89.12 88 ASP A C 1
ATOM 670 O O . ASP A 1 88 ? 10.622 4.387 -16.159 1.00 89.12 88 ASP A O 1
ATOM 674 N N . ASP A 1 89 ? 11.418 4.953 -18.179 1.00 92.31 89 ASP A N 1
ATOM 675 C CA . ASP A 1 89 ? 10.257 5.782 -18.560 1.00 92.31 89 ASP A CA 1
ATOM 676 C C . ASP A 1 89 ? 8.934 4.986 -18.505 1.00 92.31 89 ASP A C 1
ATOM 678 O O . ASP A 1 89 ? 7.896 5.492 -18.079 1.00 92.31 89 ASP A O 1
ATOM 682 N N . GLU A 1 90 ? 8.940 3.723 -18.943 1.00 93.19 90 GLU A N 1
ATOM 683 C CA . GLU A 1 90 ? 7.755 2.863 -18.879 1.00 93.19 90 GLU A CA 1
ATOM 684 C C . GLU A 1 90 ? 7.388 2.460 -17.440 1.00 93.19 90 GLU A C 1
ATOM 686 O O . GLU A 1 90 ? 6.200 2.312 -17.139 1.00 93.19 90 GLU A O 1
ATOM 691 N N . VAL A 1 91 ? 8.376 2.299 -16.552 1.00 90.94 91 VAL A N 1
ATOM 692 C CA . VAL A 1 91 ? 8.141 2.093 -15.114 1.00 90.94 91 VAL A CA 1
ATOM 693 C C . VAL A 1 91 ? 7.481 3.328 -14.511 1.00 90.94 91 VAL A C 1
ATOM 695 O O . VAL A 1 91 ? 6.449 3.182 -13.855 1.00 90.94 91 VAL A O 1
ATOM 698 N N . ASP A 1 92 ? 8.002 4.523 -14.791 1.00 92.94 92 ASP A N 1
ATOM 699 C CA . ASP A 1 92 ? 7.437 5.784 -14.296 1.00 92.94 92 ASP A CA 1
ATOM 700 C C . ASP A 1 92 ? 5.976 5.961 -14.738 1.00 92.94 92 ASP A C 1
ATOM 702 O O . ASP A 1 92 ? 5.120 6.337 -13.937 1.00 92.94 92 ASP A O 1
ATOM 706 N N . VAL A 1 93 ? 5.650 5.596 -15.984 1.00 95.62 93 VAL A N 1
ATOM 707 C CA . VAL A 1 93 ? 4.265 5.613 -16.485 1.00 95.62 93 VAL A CA 1
ATOM 708 C C . VAL A 1 93 ? 3.356 4.667 -15.694 1.00 95.62 93 VAL A C 1
ATOM 710 O O . VAL A 1 93 ? 2.216 5.030 -15.398 1.00 95.62 93 VAL A O 1
ATOM 713 N N . VAL A 1 94 ? 3.817 3.461 -15.350 1.00 94.31 94 VAL A N 1
ATOM 714 C CA . VAL A 1 94 ? 3.018 2.513 -14.550 1.00 94.31 94 VAL A CA 1
ATOM 715 C C . VAL A 1 94 ? 2.822 3.017 -13.123 1.00 94.31 94 VAL A C 1
ATOM 717 O O . VAL A 1 94 ? 1.709 2.914 -12.605 1.00 94.31 94 VAL A O 1
ATOM 720 N N . VAL A 1 95 ? 3.859 3.597 -12.513 1.00 94.12 95 VAL A N 1
ATOM 721 C CA . VAL A 1 95 ? 3.771 4.227 -11.186 1.00 94.12 95 VAL A CA 1
ATOM 722 C C . VAL A 1 95 ? 2.729 5.348 -11.205 1.00 94.12 95 VAL A C 1
ATOM 724 O O . VAL A 1 95 ? 1.768 5.294 -10.439 1.00 94.12 95 VAL A O 1
ATOM 727 N N . GLU A 1 96 ? 2.838 6.292 -12.145 1.00 95.44 96 GLU A N 1
ATOM 728 C CA . GLU A 1 96 ? 1.912 7.426 -12.261 1.00 95.44 96 GLU A CA 1
ATOM 729 C C . GLU A 1 96 ? 0.463 6.963 -12.490 1.00 95.44 96 GLU 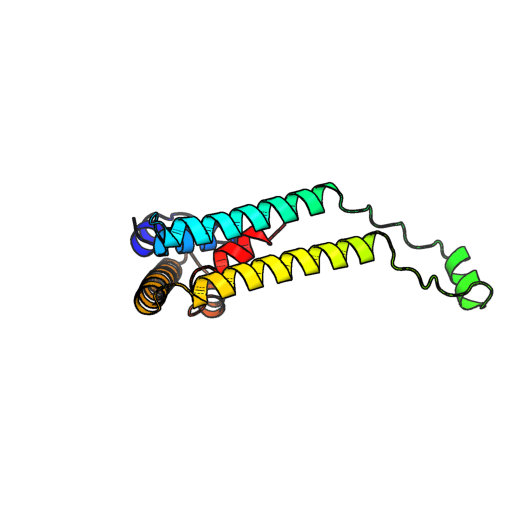A C 1
ATOM 731 O O . GLU A 1 96 ? -0.482 7.511 -11.917 1.00 95.44 96 GLU A O 1
ATOM 736 N N . GLN A 1 97 ? 0.258 5.944 -13.330 1.00 96.69 97 GLN A N 1
ATOM 737 C CA . GLN A 1 97 ? -1.074 5.398 -13.592 1.00 96.69 97 GLN A CA 1
ATOM 738 C C . GLN A 1 97 ? -1.679 4.725 -12.358 1.00 96.69 97 GLN A C 1
ATOM 740 O O . GLN A 1 97 ? -2.871 4.908 -12.098 1.00 96.69 97 GLN A O 1
ATOM 745 N N . ALA A 1 98 ? -0.881 3.963 -11.608 1.00 96.00 98 ALA A N 1
ATOM 746 C CA . ALA A 1 98 ? -1.323 3.278 -10.400 1.00 96.00 98 ALA A CA 1
ATOM 747 C C . ALA A 1 98 ? -1.693 4.273 -9.289 1.00 96.00 98 ALA A C 1
ATOM 749 O O . ALA A 1 98 ? -2.770 4.159 -8.700 1.00 96.00 98 ALA A O 1
ATOM 750 N N . GLU A 1 99 ? -0.849 5.283 -9.059 1.00 95.81 99 GLU A N 1
ATOM 751 C CA . GLU A 1 99 ? -1.102 6.358 -8.092 1.00 95.81 99 GLU A CA 1
ATOM 752 C C . GLU A 1 99 ? -2.371 7.135 -8.456 1.00 95.81 99 GLU A C 1
ATOM 754 O O . GLU A 1 99 ? -3.294 7.223 -7.647 1.00 95.81 99 GLU A O 1
ATOM 759 N N . ARG A 1 100 ? -2.494 7.584 -9.712 1.00 97.94 100 ARG A N 1
ATOM 760 C CA . ARG A 1 100 ? -3.684 8.308 -10.188 1.00 97.94 100 ARG A CA 1
ATOM 761 C C . ARG A 1 100 ? -4.963 7.478 -10.072 1.00 97.94 100 ARG A C 1
ATOM 763 O O . ARG A 1 100 ? -6.021 8.020 -9.755 1.00 97.94 100 ARG A O 1
ATOM 770 N N . ALA A 1 101 ? -4.902 6.179 -10.362 1.00 98.12 101 ALA A N 1
ATOM 771 C CA . ALA A 1 101 ? -6.059 5.298 -10.230 1.00 98.12 101 ALA A CA 1
ATOM 772 C C . ALA A 1 101 ? -6.499 5.161 -8.765 1.00 98.12 101 ALA A C 1
ATOM 774 O O . ALA A 1 101 ? -7.701 5.187 -8.485 1.00 98.12 101 ALA A O 1
ATOM 775 N N . MET A 1 102 ? -5.540 5.054 -7.841 1.00 97.75 102 MET A N 1
ATOM 776 C CA . MET A 1 102 ? -5.815 4.972 -6.410 1.00 97.75 102 MET A CA 1
ATOM 777 C C . MET A 1 102 ? -6.364 6.292 -5.858 1.00 97.75 102 MET A C 1
ATOM 779 O O . MET A 1 102 ? -7.378 6.276 -5.165 1.00 97.75 102 MET A O 1
ATOM 783 N N . GLU A 1 103 ? -5.782 7.433 -6.231 1.00 97.38 103 GLU A N 1
ATOM 784 C CA . GLU A 1 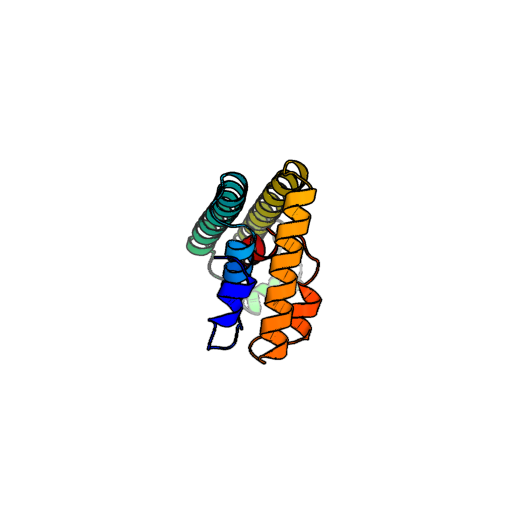103 ? -6.304 8.763 -5.881 1.00 97.38 103 GLU A CA 1
ATOM 785 C C . GLU A 1 103 ? -7.745 8.940 -6.382 1.00 97.38 103 GLU A C 1
ATOM 787 O O . GLU A 1 103 ? -8.647 9.281 -5.616 1.00 97.38 103 GLU A O 1
ATOM 792 N N . ALA A 1 104 ? -8.013 8.601 -7.647 1.00 97.94 104 ALA A N 1
ATOM 793 C CA . ALA A 1 104 ? -9.356 8.683 -8.219 1.00 97.94 104 ALA A CA 1
ATOM 794 C C . ALA A 1 104 ? -10.361 7.732 -7.541 1.00 97.94 104 ALA A C 1
ATOM 796 O O . ALA A 1 104 ? -11.572 7.973 -7.565 1.00 97.94 104 ALA A O 1
ATOM 797 N N . TRP A 1 105 ? -9.902 6.618 -6.968 1.00 97.50 105 TRP A N 1
ATOM 798 C CA . TRP A 1 105 ? -10.731 5.768 -6.115 1.00 97.50 105 TRP A CA 1
ATOM 799 C C . TRP A 1 105 ? -11.000 6.439 -4.762 1.00 97.50 105 TRP A C 1
ATOM 801 O O . TRP A 1 105 ? -12.168 6.566 -4.385 1.00 97.50 105 TRP A O 1
ATOM 811 N N . GLN A 1 106 ? -9.972 6.965 -4.090 1.00 96.75 106 GLN A N 1
ATOM 812 C CA . GLN A 1 106 ? -10.101 7.677 -2.810 1.00 96.75 106 GLN A CA 1
ATOM 813 C C . GLN A 1 106 ? -11.062 8.876 -2.899 1.00 96.75 106 GLN A C 1
ATOM 815 O O . GLN A 1 106 ? -11.858 9.097 -1.986 1.00 96.75 106 GLN A O 1
ATOM 820 N N . GLU A 1 107 ? -11.047 9.617 -4.010 1.00 96.56 107 GLU A N 1
ATOM 821 C CA . GLU A 1 107 ? -11.940 10.761 -4.247 1.00 96.56 107 GLU A CA 1
ATOM 822 C C . GLU A 1 107 ? -13.419 10.368 -4.396 1.00 96.56 107 GLU A C 1
ATOM 824 O O . GLU A 1 107 ? -14.312 11.127 -4.010 1.00 96.56 107 GLU A O 1
ATOM 829 N N . ARG A 1 108 ? -13.706 9.190 -4.962 1.00 96.31 108 ARG A N 1
ATOM 830 C CA . ARG A 1 108 ? -15.082 8.720 -5.211 1.00 96.31 108 ARG A CA 1
ATOM 831 C C . ARG A 1 108 ? -15.699 8.008 -4.018 1.00 96.31 108 ARG A C 1
ATOM 833 O O . ARG A 1 108 ? -16.926 7.943 -3.914 1.00 96.31 108 ARG A O 1
ATOM 840 N N . VAL A 1 109 ? -14.871 7.419 -3.164 1.00 95.88 109 VAL A N 1
ATOM 841 C CA . VAL A 1 109 ? -15.336 6.676 -1.997 1.00 95.88 109 VAL A CA 1
ATOM 842 C C . VAL A 1 109 ? -15.872 7.633 -0.930 1.00 95.88 109 VAL A C 1
ATOM 844 O O . VAL A 1 109 ? -15.456 8.784 -0.796 1.00 95.88 109 VAL A O 1
ATOM 847 N N . GLU A 1 110 ? -16.849 7.153 -0.159 1.00 95.75 110 GLU A N 1
ATOM 848 C CA . GLU A 1 110 ? -17.412 7.899 0.960 1.00 95.75 110 GLU A CA 1
ATOM 849 C C . GLU A 1 110 ? -16.317 8.285 1.968 1.00 95.75 110 GLU A C 1
ATOM 851 O O . GLU A 1 110 ? -15.684 7.429 2.586 1.00 95.75 110 GLU A O 1
ATOM 856 N N . GLN A 1 111 ? -16.140 9.589 2.182 1.00 95.25 111 GLN A N 1
ATOM 857 C CA . GLN A 1 111 ? -15.051 10.126 3.004 1.00 95.25 111 GLN A CA 1
ATOM 858 C C . GLN A 1 111 ? -15.115 9.666 4.468 1.00 95.25 111 GLN A C 1
ATOM 860 O O . GLN A 1 111 ? -14.082 9.453 5.095 1.00 95.25 111 GLN A O 1
ATOM 865 N N . ALA A 1 112 ? -16.319 9.449 5.009 1.00 96.12 112 ALA A N 1
ATOM 866 C CA . ALA A 1 112 ? -16.489 8.911 6.359 1.00 96.12 112 ALA A CA 1
ATOM 867 C C . ALA A 1 112 ? -15.983 7.463 6.474 1.00 96.12 112 ALA A C 1
ATOM 869 O O . ALA A 1 112 ? -15.372 7.101 7.479 1.00 96.12 112 ALA A O 1
ATOM 870 N N . TRP A 1 113 ? -16.197 6.651 5.436 1.00 96.00 113 TRP A N 1
ATOM 871 C CA . TRP A 1 113 ? -15.667 5.292 5.378 1.00 96.00 113 TRP A CA 1
ATOM 872 C C . TRP A 1 113 ? -14.144 5.304 5.229 1.00 96.00 113 TRP A C 1
ATOM 874 O O . TRP A 1 113 ? -13.461 4.599 5.967 1.00 96.00 113 TRP A O 1
ATOM 884 N N . LEU A 1 114 ? -13.606 6.156 4.347 1.00 96.00 114 LEU A N 1
ATOM 885 C CA . LEU A 1 114 ? -12.161 6.261 4.120 1.00 96.00 114 LEU A CA 1
ATOM 886 C C . LEU A 1 114 ? -11.429 6.697 5.397 1.00 96.00 114 LEU A C 1
ATOM 888 O O . LEU A 1 114 ? -10.399 6.125 5.754 1.00 96.00 114 LEU A O 1
ATOM 892 N N . ALA A 1 115 ? -12.000 7.658 6.129 1.00 96.31 115 ALA A N 1
ATOM 893 C CA . ALA A 1 115 ? -11.481 8.103 7.418 1.00 96.31 115 ALA A CA 1
ATOM 894 C C . ALA A 1 115 ? -11.524 6.991 8.479 1.00 96.31 115 ALA A C 1
ATOM 896 O O . ALA A 1 115 ? -10.563 6.827 9.227 1.00 96.31 115 ALA A O 1
ATOM 897 N N . ALA A 1 116 ? -12.604 6.203 8.534 1.00 96.38 116 ALA A N 1
ATOM 898 C CA . ALA A 1 116 ? -12.721 5.090 9.475 1.00 96.38 116 ALA A CA 1
ATOM 899 C C . ALA A 1 116 ? -11.705 3.974 9.183 1.00 96.38 116 ALA A C 1
ATOM 901 O O . ALA A 1 116 ? -11.035 3.509 10.102 1.00 96.38 116 ALA A O 1
ATOM 902 N N . ALA A 1 117 ? -11.546 3.589 7.914 1.00 96.62 117 ALA A N 1
ATOM 903 C CA . ALA A 1 117 ? -10.546 2.607 7.499 1.00 96.62 117 ALA A CA 1
ATOM 904 C C . ALA A 1 117 ? -9.116 3.108 7.777 1.00 96.62 117 ALA A C 1
ATOM 906 O O . ALA A 1 117 ? -8.283 2.372 8.299 1.00 96.62 117 ALA A O 1
ATOM 907 N N . THR A 1 118 ? -8.838 4.388 7.514 1.00 96.88 118 THR A N 1
ATOM 908 C CA . THR A 1 118 ? -7.530 4.997 7.816 1.00 96.88 118 THR A CA 1
ATOM 909 C C . THR A 1 118 ? -7.238 5.005 9.315 1.00 96.88 118 THR A C 1
ATOM 911 O O . THR A 1 118 ? -6.141 4.633 9.723 1.00 96.88 118 THR A O 1
ATOM 914 N N . ALA A 1 119 ? -8.230 5.327 10.149 1.00 97.25 119 ALA A N 1
ATOM 915 C CA . ALA A 1 119 ? -8.082 5.267 11.600 1.00 97.25 119 ALA A CA 1
ATOM 916 C C . ALA A 1 119 ? -7.842 3.835 12.116 1.00 97.25 119 ALA A C 1
ATOM 918 O O . ALA A 1 119 ? -7.036 3.647 13.026 1.00 97.25 119 ALA A O 1
ATOM 919 N N . ASP A 1 120 ? -8.504 2.827 11.536 1.00 98.00 120 ASP A N 1
ATOM 920 C CA . ASP A 1 120 ? -8.286 1.415 11.883 1.00 98.00 120 ASP A CA 1
ATOM 921 C C . ASP A 1 120 ? -6.873 0.945 11.493 1.00 98.00 120 ASP A C 1
ATOM 923 O O . ASP A 1 120 ? -6.180 0.335 12.312 1.00 98.00 120 ASP A O 1
ATOM 927 N N . LYS A 1 121 ? -6.394 1.316 10.294 1.00 97.44 121 LYS A N 1
ATOM 928 C CA . LYS A 1 121 ? -4.992 1.122 9.882 1.00 97.44 121 LYS A CA 1
ATOM 929 C C . LYS A 1 121 ? -4.036 1.763 10.885 1.00 97.44 121 LYS A C 1
ATOM 931 O O . LYS A 1 121 ? -3.125 1.097 11.369 1.00 97.44 121 LYS A O 1
ATOM 936 N N . ASP A 1 122 ? -4.219 3.041 11.200 1.00 97.62 122 ASP A N 1
ATOM 937 C CA . ASP A 1 122 ? -3.293 3.780 12.064 1.00 97.62 122 ASP A CA 1
ATOM 938 C C . ASP A 1 122 ? -3.266 3.210 13.491 1.00 97.62 122 ASP A C 1
ATOM 940 O O . ASP A 1 122 ? -2.196 3.089 14.094 1.00 97.62 122 ASP A O 1
ATOM 944 N N . ALA A 1 123 ? -4.417 2.772 14.010 1.00 97.94 123 ALA A N 1
ATOM 945 C CA . ALA A 1 123 ? -4.495 2.057 15.281 1.00 97.94 123 ALA A CA 1
ATOM 946 C C . ALA A 1 123 ? -3.736 0.720 15.238 1.00 97.94 123 ALA A C 1
ATOM 948 O O . ALA A 1 123 ? -3.033 0.372 16.191 1.00 97.94 123 ALA A O 1
ATOM 949 N N . ALA A 1 124 ? -3.824 -0.016 14.129 1.00 97.88 124 ALA A N 1
ATOM 950 C CA . ALA A 1 124 ? -3.082 -1.255 13.933 1.00 97.88 124 ALA A CA 1
ATOM 951 C C . ALA A 1 124 ? -1.562 -1.021 13.858 1.00 97.88 124 ALA A C 1
ATOM 953 O O . ALA A 1 124 ? -0.800 -1.758 14.488 1.00 97.88 124 ALA A O 1
ATOM 954 N N . LEU A 1 125 ? -1.109 0.030 13.162 1.00 96.81 125 LEU A N 1
ATOM 955 C CA . LEU A 1 125 ? 0.307 0.420 13.119 1.00 96.81 125 LEU A CA 1
ATOM 956 C C . LEU A 1 125 ? 0.825 0.799 14.513 1.00 96.81 125 LEU A C 1
ATOM 958 O O . LEU A 1 125 ? 1.891 0.333 14.917 1.00 96.81 125 LEU A O 1
ATOM 962 N N . ALA A 1 126 ? 0.053 1.580 15.276 1.00 97.12 126 ALA A N 1
ATOM 963 C CA . ALA A 1 126 ? 0.394 1.938 16.652 1.00 97.12 126 ALA A CA 1
ATOM 964 C C . ALA A 1 126 ? 0.510 0.700 17.559 1.00 97.12 126 ALA A C 1
ATOM 966 O O . ALA A 1 126 ? 1.462 0.591 18.333 1.00 97.12 126 ALA A O 1
ATOM 967 N N . LEU A 1 127 ? -0.399 -0.270 17.415 1.00 97.75 127 LEU A N 1
ATOM 968 C CA . LEU A 1 127 ? -0.337 -1.534 18.152 1.00 97.75 127 LEU A CA 1
ATOM 969 C C . LEU A 1 127 ? 0.907 -2.359 17.784 1.00 97.75 127 LEU A C 1
ATOM 971 O O . LEU A 1 127 ? 1.533 -2.964 18.657 1.00 97.75 127 LEU A O 1
ATOM 975 N N . LEU A 1 128 ? 1.286 -2.409 16.505 1.00 97.38 128 LEU A N 1
ATOM 976 C CA . LEU A 1 128 ? 2.500 -3.112 16.079 1.00 97.38 128 LEU A CA 1
ATOM 977 C C . LEU A 1 128 ? 3.761 -2.466 16.656 1.00 97.38 128 LEU A C 1
ATOM 979 O O . LEU A 1 128 ? 4.658 -3.185 17.093 1.00 97.38 128 LEU A O 1
ATOM 983 N N . VAL A 1 129 ? 3.807 -1.135 16.717 1.00 97.25 129 VAL A N 1
ATOM 984 C CA . VAL A 1 129 ? 4.887 -0.389 17.377 1.00 97.25 129 VAL A CA 1
ATOM 985 C C . VAL A 1 129 ? 4.947 -0.696 18.870 1.00 97.25 129 VAL A C 1
ATOM 987 O O . VAL A 1 129 ? 6.014 -1.044 19.372 1.00 97.25 129 VAL A O 1
ATOM 990 N N . GLU A 1 130 ? 3.817 -0.621 19.582 1.00 97.44 130 GLU A N 1
ATOM 991 C CA . GLU A 1 130 ? 3.748 -0.921 21.021 1.00 97.44 130 GLU A CA 1
ATOM 992 C C . GLU A 1 130 ? 4.290 -2.323 21.326 1.00 97.44 130 GLU A C 1
ATOM 994 O O . GLU A 1 130 ? 4.988 -2.550 22.316 1.00 97.44 130 GLU A O 1
ATOM 999 N N . ARG A 1 131 ? 4.012 -3.270 20.429 1.00 97.00 131 ARG A N 1
ATOM 1000 C CA . ARG A 1 131 ? 4.452 -4.660 20.537 1.00 97.00 131 ARG A CA 1
ATOM 1001 C C . ARG A 1 131 ? 5.870 -4.909 20.021 1.00 97.00 131 ARG A C 1
ATOM 1003 O O . ARG A 1 131 ? 6.308 -6.057 20.044 1.00 97.00 131 ARG A O 1
ATOM 1010 N N . GLY A 1 132 ? 6.573 -3.882 19.546 1.00 95.94 132 GLY A N 1
ATOM 1011 C CA . GLY A 1 132 ? 7.917 -3.995 18.975 1.00 95.94 132 GLY A CA 1
ATOM 1012 C C . GLY A 1 132 ? 7.978 -4.777 17.659 1.00 95.94 132 GLY A C 1
ATOM 1013 O O 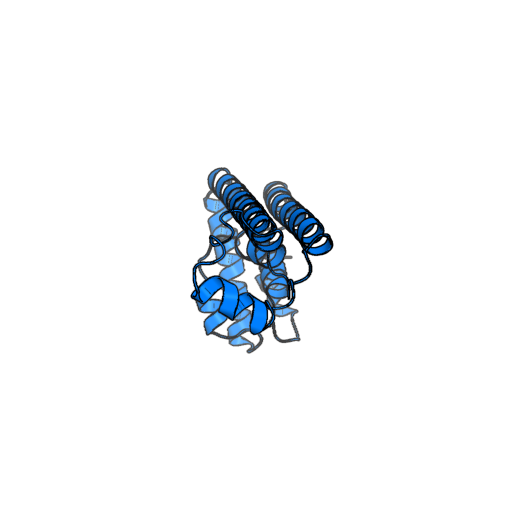. GLY A 1 132 ? 9.038 -5.282 17.305 1.00 95.94 132 GLY A O 1
ATOM 1014 N N . MET A 1 133 ? 6.848 -4.919 16.960 1.00 96.31 133 MET A N 1
ATOM 1015 C CA . MET A 1 133 ? 6.736 -5.617 15.673 1.00 96.31 133 MET A CA 1
ATOM 1016 C C . MET A 1 133 ? 6.940 -4.678 14.479 1.00 96.31 133 MET A C 1
ATOM 1018 O O . MET A 1 133 ? 7.152 -5.153 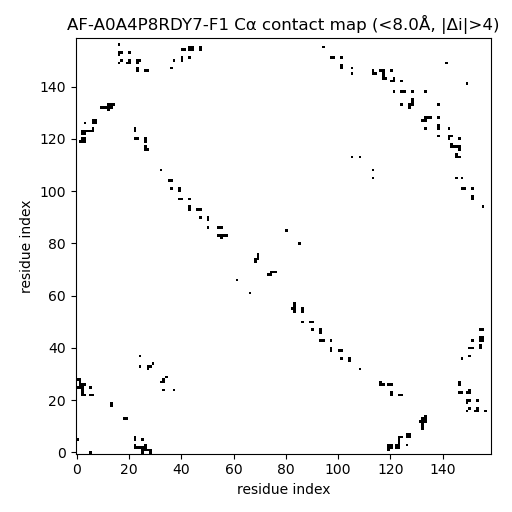13.372 1.00 96.31 133 MET A O 1
ATOM 1022 N N . LEU A 1 134 ? 6.871 -3.360 14.681 1.00 95.31 134 LEU A N 1
ATOM 1023 C CA . LEU A 1 134 ? 7.102 -2.350 13.649 1.00 95.31 134 LEU A CA 1
ATOM 1024 C C . LEU A 1 134 ? 7.970 -1.222 14.217 1.00 95.31 134 LEU A C 1
ATOM 1026 O O . LEU A 1 134 ? 7.785 -0.801 15.359 1.00 95.31 134 LEU A O 1
ATOM 1030 N N . GLY A 1 135 ? 8.910 -0.717 13.419 1.00 93.38 135 GLY A N 1
ATOM 1031 C CA . GLY A 1 135 ? 9.716 0.441 13.798 1.00 93.38 135 GLY A CA 1
ATOM 1032 C C . GLY A 1 135 ? 8.883 1.726 13.871 1.00 93.38 135 GLY A C 1
ATOM 1033 O O . GLY A 1 135 ? 8.068 1.996 12.986 1.00 93.38 135 GLY A O 1
ATOM 1034 N N . GLN A 1 136 ? 9.135 2.557 14.888 1.00 92.94 136 GLN A N 1
ATOM 1035 C CA . GLN A 1 136 ? 8.459 3.851 15.075 1.00 92.94 136 GLN A CA 1
ATOM 1036 C C . GLN A 1 136 ? 8.555 4.752 13.832 1.00 92.94 136 GLN A C 1
ATOM 1038 O O . GLN A 1 136 ? 7.583 5.422 13.480 1.00 92.94 136 GLN A O 1
ATOM 1043 N N . ASP A 1 137 ? 9.705 4.752 13.155 1.00 91.06 137 ASP A N 1
ATOM 1044 C CA . ASP A 1 137 ? 9.939 5.581 11.969 1.00 91.06 137 ASP A CA 1
ATOM 1045 C C . ASP A 1 137 ? 9.035 5.169 10.802 1.00 91.06 137 ASP A C 1
ATOM 1047 O O . ASP A 1 137 ? 8.472 6.027 10.124 1.00 91.06 137 ASP A O 1
ATOM 1051 N N . MET A 1 138 ? 8.827 3.862 10.602 1.00 87.50 138 MET A N 1
ATOM 1052 C CA . MET A 1 138 ? 7.927 3.354 9.561 1.00 87.50 138 MET A CA 1
ATOM 1053 C C . MET A 1 138 ? 6.470 3.694 9.874 1.00 87.50 138 MET A C 1
ATOM 1055 O O . MET A 1 138 ? 5.755 4.172 8.996 1.00 87.50 138 MET A O 1
ATOM 1059 N N . ALA A 1 139 ? 6.040 3.511 11.125 1.00 90.50 139 ALA A N 1
ATOM 1060 C CA . ALA A 1 139 ? 4.686 3.872 11.543 1.00 90.50 139 ALA A CA 1
ATOM 1061 C C . ALA A 1 139 ? 4.423 5.379 11.435 1.00 90.50 139 ALA A C 1
ATOM 1063 O O . ALA A 1 139 ? 3.334 5.785 11.055 1.00 90.50 139 ALA A O 1
ATOM 1064 N N . THR A 1 140 ? 5.421 6.214 11.729 1.00 90.75 140 THR A N 1
ATOM 1065 C CA . THR A 1 140 ? 5.303 7.674 11.595 1.00 90.75 140 THR A CA 1
ATOM 1066 C C . THR A 1 140 ? 5.275 8.099 10.131 1.00 90.75 140 THR A C 1
ATOM 1068 O O . THR A 1 140 ? 4.560 9.029 9.780 1.00 90.75 140 THR A O 1
ATOM 1071 N N . ARG A 1 141 ? 6.055 7.430 9.274 1.00 90.50 141 ARG A N 1
ATOM 1072 C CA . ARG A 1 141 ? 6.133 7.764 7.851 1.00 90.50 141 ARG A CA 1
ATOM 1073 C C . ARG A 1 141 ? 4.841 7.461 7.095 1.00 90.50 141 ARG A C 1
ATOM 1075 O O . ARG A 1 141 ? 4.500 8.239 6.219 1.00 90.50 141 ARG A O 1
ATOM 1082 N N . TRP A 1 142 ? 4.189 6.345 7.412 1.00 87.94 142 TRP A N 1
ATOM 1083 C CA . TRP A 1 142 ? 3.006 5.855 6.689 1.00 87.94 142 TRP A CA 1
ATOM 1084 C C . TRP A 1 142 ? 1.700 5.982 7.488 1.00 87.94 142 TRP A C 1
ATOM 1086 O O . TRP A 1 142 ? 0.614 5.641 7.010 1.00 87.94 142 TRP A O 1
ATOM 1096 N N . GLY A 1 143 ? 1.798 6.425 8.740 1.00 87.25 143 GLY A N 1
ATOM 1097 C CA . GLY A 1 143 ? 0.653 6.774 9.569 1.00 87.25 143 GLY A CA 1
ATOM 1098 C C . GLY A 1 143 ? 0.016 8.067 9.073 1.00 87.25 143 GLY A C 1
ATOM 1099 O O . GLY A 1 143 ? 0.717 9.016 8.725 1.00 87.25 143 GLY A O 1
ATOM 1100 N N . GLY A 1 144 ? -1.314 8.107 9.036 1.00 87.50 144 GLY A N 1
ATOM 1101 C CA . GLY A 1 144 ? -2.073 9.253 8.534 1.00 87.50 144 GLY A CA 1
ATOM 1102 C C . GLY A 1 144 ? -2.234 9.310 7.013 1.00 87.50 144 GLY A C 1
ATOM 1103 O O . GLY A 1 144 ? -3.137 10.005 6.546 1.00 87.50 144 GLY A O 1
ATOM 1104 N N . ASP A 1 145 ? -1.444 8.554 6.242 1.00 92.69 145 ASP A N 1
ATOM 1105 C CA . ASP A 1 145 ? -1.721 8.368 4.815 1.00 92.69 145 ASP A CA 1
ATOM 1106 C C . ASP A 1 145 ? -3.056 7.630 4.642 1.00 92.69 145 ASP A C 1
ATOM 1108 O O . ASP A 1 145 ? -3.327 6.679 5.392 1.00 92.69 145 ASP A O 1
ATOM 1112 N N . PRO A 1 146 ? -3.895 8.030 3.668 1.00 93.38 146 PRO A N 1
ATOM 1113 C CA . PRO A 1 146 ? -5.152 7.352 3.406 1.00 93.38 146 PRO A CA 1
ATOM 1114 C C . PRO A 1 146 ? -4.904 5.902 2.986 1.00 93.38 146 PRO A C 1
ATOM 1116 O O . PRO A 1 146 ? -3.925 5.588 2.298 1.00 93.38 146 PRO A O 1
ATOM 1119 N N . VAL A 1 147 ? -5.828 5.019 3.370 1.00 94.00 147 VAL A N 1
ATOM 1120 C CA . VAL A 1 147 ? -5.820 3.627 2.897 1.00 94.00 147 VAL A CA 1
ATOM 1121 C C . VAL A 1 147 ? -5.798 3.568 1.362 1.00 94.00 147 VAL A C 1
ATOM 1123 O O . VAL A 1 147 ? -6.388 4.413 0.688 1.00 94.00 147 VAL A O 1
ATOM 1126 N N . GLY A 1 148 ? -5.097 2.584 0.804 1.00 93.25 148 GLY A N 1
ATOM 1127 C CA . GLY A 1 148 ? -4.766 2.459 -0.616 1.00 93.25 148 GLY A CA 1
ATOM 1128 C C . GLY A 1 148 ? -3.291 2.759 -0.904 1.00 93.25 148 GLY A C 1
ATOM 1129 O O . GLY A 1 148 ? -2.705 2.156 -1.803 1.00 93.25 148 GLY A O 1
ATOM 1130 N N . THR A 1 149 ? -2.668 3.638 -0.116 1.00 93.88 149 THR A N 1
ATOM 1131 C CA . THR A 1 149 ? -1.268 4.052 -0.296 1.00 93.88 149 THR A CA 1
ATOM 1132 C C . THR A 1 149 ? -0.295 2.885 -0.120 1.00 93.88 149 THR A C 1
ATOM 1134 O O . THR A 1 149 ? 0.556 2.651 -0.980 1.00 93.88 149 THR A O 1
ATOM 1137 N N . LEU A 1 150 ? -0.422 2.109 0.961 1.00 93.94 150 LEU A N 1
ATOM 1138 C CA . LEU A 1 150 ? 0.478 0.981 1.222 1.00 93.94 150 LEU A CA 1
ATOM 1139 C C . LEU A 1 150 ? 0.231 -0.181 0.261 1.00 93.94 150 LEU A C 1
ATOM 1141 O O . LEU A 1 150 ? 1.181 -0.881 -0.087 1.00 93.94 150 LEU A O 1
ATOM 1145 N N . LEU A 1 151 ? -1.010 -0.364 -0.206 1.00 95.19 151 LEU A N 1
ATOM 1146 C CA . LEU A 1 151 ? -1.316 -1.325 -1.268 1.00 95.19 151 LEU A CA 1
ATOM 1147 C C . LEU A 1 151 ? -0.567 -0.993 -2.566 1.00 95.19 151 LEU A C 1
ATOM 1149 O O . LEU A 1 151 ? 0.052 -1.882 -3.150 1.00 95.19 151 LEU A O 1
ATOM 1153 N N . ILE A 1 152 ? -0.581 0.274 -3.001 1.00 95.69 152 ILE A N 1
ATOM 1154 C CA . ILE A 1 152 ? 0.154 0.713 -4.197 1.00 95.69 152 ILE A CA 1
ATOM 1155 C C . ILE A 1 152 ? 1.663 0.586 -3.996 1.00 95.69 152 ILE A C 1
ATOM 1157 O O . ILE A 1 152 ? 2.349 0.043 -4.859 1.00 95.69 152 ILE A O 1
ATOM 1161 N N . LEU A 1 153 ? 2.190 1.007 -2.845 1.00 92.12 153 LEU A N 1
ATOM 1162 C CA . LEU A 1 153 ? 3.621 0.885 -2.561 1.00 92.12 153 LEU A CA 1
ATOM 1163 C C . LEU A 1 153 ? 4.088 -0.572 -2.567 1.00 92.12 153 LEU A C 1
ATOM 1165 O O . LEU A 1 153 ? 5.125 -0.862 -3.151 1.00 92.12 153 LEU A O 1
ATOM 1169 N N . ALA A 1 154 ? 3.324 -1.502 -1.988 1.00 92.44 154 ALA A N 1
ATOM 1170 C CA . ALA A 1 154 ? 3.642 -2.930 -2.054 1.00 92.44 154 ALA A CA 1
ATOM 1171 C C . ALA A 1 154 ? 3.515 -3.497 -3.481 1.00 92.44 154 ALA A C 1
ATOM 1173 O O . ALA A 1 154 ? 4.315 -4.336 -3.906 1.00 92.44 154 ALA A O 1
ATOM 1174 N N . ALA A 1 155 ? 2.540 -3.013 -4.257 1.00 92.62 155 ALA A N 1
ATOM 1175 C CA . ALA A 1 155 ? 2.376 -3.409 -5.651 1.00 92.62 155 ALA A CA 1
ATOM 1176 C C . ALA A 1 155 ? 3.582 -2.990 -6.518 1.00 92.62 155 ALA A C 1
ATOM 1178 O O . ALA A 1 155 ? 4.047 -3.757 -7.367 1.00 92.62 155 ALA A O 1
ATOM 1179 N N . LEU A 1 156 ? 4.108 -1.791 -6.267 1.00 90.38 156 LEU A N 1
ATOM 1180 C CA . LEU A 1 156 ? 5.222 -1.187 -6.998 1.00 90.38 156 LEU A CA 1
ATOM 1181 C C . LEU A 1 156 ? 6.599 -1.518 -6.404 1.00 90.38 156 LEU A C 1
ATOM 1183 O O . LEU A 1 156 ? 7.611 -1.289 -7.064 1.00 90.38 156 LEU A O 1
ATOM 1187 N N . ALA A 1 157 ? 6.659 -2.053 -5.184 1.00 86.94 157 ALA A N 1
ATOM 1188 C CA . ALA A 1 157 ? 7.897 -2.512 -4.575 1.00 86.94 157 ALA A CA 1
ATOM 1189 C C . ALA A 1 157 ? 8.382 -3.794 -5.261 1.00 86.94 157 ALA A C 1
ATOM 1191 O O . ALA A 1 157 ? 7.663 -4.799 -5.350 1.00 86.94 157 ALA A O 1
ATOM 1192 N N . HIS A 1 158 ? 9.631 -3.750 -5.724 1.00 67.12 158 HIS A N 1
ATOM 1193 C CA . HIS A 1 158 ? 10.353 -4.892 -6.275 1.00 67.12 158 HIS A CA 1
ATOM 1194 C C . HIS A 1 158 ? 11.750 -4.888 -5.671 1.00 67.12 158 HIS A C 1
ATOM 1196 O O . HIS A 1 158 ? 12.570 -4.038 -6.022 1.00 67.12 158 HIS A O 1
ATOM 1202 N N . ASP A 1 159 ? 11.960 -5.796 -4.718 1.00 49.66 159 ASP A N 1
ATOM 1203 C CA . ASP A 1 159 ? 13.275 -6.123 -4.155 1.00 49.66 159 ASP A CA 1
ATOM 1204 C C . ASP A 1 159 ? 14.137 -6.900 -5.172 1.00 49.66 159 ASP A C 1
ATOM 1206 O O . ASP A 1 159 ? 13.591 -7.781 -5.883 1.00 49.66 159 ASP A O 1
#

pLDDT: mean 88.31, std 12.73, range [49.66, 98.12]

Sequence (159 aa):
MNAVDLAATIREPVEHFDGLAAVERAAIGDDARGAEAIAIADAAKAATLELLARRPERAPRPSPKRWRGWLLGQQAPPTEPTPLDRWDDEVDVVVEQAERAMEAWQERVEQAWLAAATADKDAALALLVERGMLGQDMATRWGGDPVGTLLILAALAHD

Secondary structure (DSSP, 8-state):
--HHHHHHH--S---SHHHHHHHHHHHH-SSHHHHHHHHHHHHHHHHHHHHHHTPPP-PPPPPHHHHHHHHTTSS----SPPHHHHHHHHHHHHHHHHHHHHHHHHHHS-HHHHHHHHHHHHHHHHHHHHTTSS-HHHHHHHTTSPTTHHHHHHHH---

Mean predicted aligned error: 7.33 Å

Radius of gyration: 21.06 Å; Cα contacts (8 Å, |Δi|>4): 158; chains: 1; bounding box: 57×28×54 Å

Foldseek 3Di:
DALQVVLVPDDAADDDLVVLLVSLLRLLDDDPLSVQLLVLLVVLLVQVVVLVVPQDDDPPDDDPVVVVCVVVVVDDPPPDDDPNRVSVVSLVVSLVVSVVSLVVSCVPDDVVSQVSSLVRSLSSLVSCVVVVRYDPVVSVVCRPPTRSVSSNVNSSDDD

Nearest PDB structures (foldseek):
  6rlv-assembly1_A  TM=2.699E-01  e=8.081E+00  Trypanosoma brucei gambiense
  6rlu-assembly1_A  TM=2.702E-01  e=8.081E+00  Trypanosoma brucei gambiense
  1jl7-assembly1_A  TM=2.410E-01  e=7.679E+00  Glycera dibranchiata

Solvent-accessible surface area (backbone atoms only — not comparable to full-atom values): 8817 Å² total; per-residue (Å²): 115,44,8,46,61,53,42,73,67,60,88,64,71,53,87,50,50,63,55,52,20,53,33,39,49,24,23,53,35,89,48,76,70,27,50,49,54,51,50,51,24,53,50,38,28,51,54,49,52,58,51,58,77,64,56,64,78,82,75,77,79,74,54,73,70,57,52,51,43,41,76,68,67,76,46,80,78,82,86,65,81,48,72,54,54,54,48,52,55,53,50,51,52,50,51,52,51,41,51,52,52,47,52,57,46,62,71,71,46,62,62,71,56,50,51,50,26,26,51,35,27,40,52,14,43,52,50,26,33,76,70,68,29,32,57,66,68,59,41,62,71,59,42,84,54,59,70,58,53,48,39,43,51,33,28,71,57,77,134